Protein AF-A0A4W5K3Q2-F1 (afdb_monomer_lite)

Radius of gyration: 17.83 Å; chains: 1; bounding box: 45×40×53 Å

Structure (mmCIF, N/CA/C/O backbone):
data_AF-A0A4W5K3Q2-F1
#
_entry.id   AF-A0A4W5K3Q2-F1
#
loop_
_atom_site.group_PDB
_atom_site.id
_atom_site.type_symbol
_atom_site.label_atom_id
_atom_site.label_alt_id
_atom_site.label_comp_id
_atom_site.label_asym_id
_atom_site.label_entity_id
_atom_site.label_seq_id
_atom_site.pdbx_PDB_ins_code
_atom_site.Cartn_x
_atom_site.Cartn_y
_atom_site.Cartn_z
_atom_site.occupancy
_atom_site.B_iso_or_equiv
_atom_site.auth_seq_id
_atom_site.auth_comp_id
_atom_site.auth_asym_id
_atom_site.auth_atom_id
_atom_site.pdbx_PDB_model_num
ATOM 1 N N . MET A 1 1 ? 10.669 29.167 19.922 1.00 30.47 1 MET A N 1
ATOM 2 C CA . MET A 1 1 ? 9.324 28.553 19.992 1.00 30.47 1 MET A CA 1
ATOM 3 C C . MET A 1 1 ? 9.151 27.653 18.780 1.00 30.47 1 MET A C 1
ATOM 5 O O . MET A 1 1 ? 9.110 28.160 17.669 1.00 30.47 1 MET A O 1
ATOM 9 N N . HIS A 1 2 ? 9.156 26.332 18.963 1.00 27.59 2 HIS A N 1
ATOM 10 C CA . HIS A 1 2 ? 8.986 25.389 17.857 1.00 27.59 2 HIS A CA 1
ATOM 11 C C . HIS A 1 2 ? 7.485 25.142 17.668 1.00 27.59 2 HIS A C 1
ATOM 13 O O . HIS A 1 2 ? 6.856 24.486 18.496 1.00 27.59 2 HIS A O 1
ATOM 19 N N . VAL A 1 3 ? 6.895 25.698 16.609 1.00 23.31 3 VAL A N 1
ATOM 20 C CA . VAL A 1 3 ? 5.521 25.360 16.215 1.00 23.31 3 VAL A CA 1
ATOM 21 C C . VAL A 1 3 ? 5.565 23.944 15.641 1.00 23.31 3 VAL A C 1
ATOM 23 O O . VAL A 1 3 ? 6.121 23.716 14.569 1.00 23.31 3 VAL A O 1
ATOM 26 N N . SER A 1 4 ? 5.062 22.968 16.397 1.00 25.69 4 SER A N 1
ATOM 27 C CA . SER A 1 4 ? 4.937 21.581 15.942 1.00 25.69 4 SER A CA 1
ATOM 28 C C . SER A 1 4 ? 3.614 21.434 15.195 1.00 25.69 4 SER A C 1
ATOM 30 O O . SER A 1 4 ? 2.558 21.273 15.805 1.00 25.69 4 SER A O 1
ATOM 32 N N . VAL A 1 5 ? 3.659 21.556 13.868 1.00 31.77 5 VAL A N 1
ATOM 33 C CA . VAL A 1 5 ? 2.511 21.276 12.996 1.00 31.77 5 VAL A CA 1
ATOM 34 C C . VAL A 1 5 ? 2.403 19.762 12.853 1.00 31.77 5 VAL A C 1
ATOM 36 O O . VAL A 1 5 ? 3.220 19.154 12.178 1.00 31.77 5 VAL A O 1
ATOM 39 N N . ARG A 1 6 ? 1.441 19.133 13.527 1.00 37.03 6 ARG A N 1
ATOM 40 C CA . ARG A 1 6 ? 1.281 17.672 13.548 1.00 37.03 6 ARG A CA 1
ATOM 41 C C . ARG A 1 6 ? 0.603 17.175 12.263 1.00 37.03 6 ARG A C 1
ATOM 43 O O . ARG A 1 6 ? -0.353 17.788 11.793 1.00 37.03 6 ARG A O 1
ATOM 50 N N . VAL A 1 7 ? 1.066 16.056 11.705 1.00 45.28 7 VAL A N 1
ATOM 51 C CA . VAL A 1 7 ? 0.415 15.416 10.550 1.00 45.28 7 VAL A CA 1
ATOM 52 C C . VAL A 1 7 ? -0.694 14.538 11.102 1.00 45.28 7 VAL A C 1
ATOM 54 O O . VAL A 1 7 ? -0.440 13.574 11.815 1.00 45.28 7 VAL A O 1
ATOM 57 N N . HIS A 1 8 ? -1.936 14.926 10.850 1.00 51.25 8 HIS A N 1
ATOM 58 C CA . HIS A 1 8 ? -3.100 14.232 11.379 1.00 51.25 8 HIS A CA 1
ATOM 59 C C . HIS A 1 8 ? -3.756 13.435 10.266 1.00 51.25 8 HIS A C 1
ATOM 61 O O . HIS A 1 8 ? -4.180 14.011 9.264 1.00 51.25 8 HIS A O 1
ATOM 67 N N . VAL A 1 9 ? -3.895 12.122 10.463 1.00 50.06 9 VAL A N 1
ATOM 68 C CA . VAL A 1 9 ? -5.002 11.426 9.813 1.00 50.06 9 VAL A CA 1
ATOM 69 C C . VAL A 1 9 ? -6.252 11.921 10.535 1.00 50.06 9 VAL A C 1
ATOM 71 O O . VAL A 1 9 ? -6.456 11.606 11.706 1.00 50.06 9 VAL A O 1
ATOM 74 N N . ARG A 1 10 ? -7.061 12.746 9.869 1.00 48.06 10 ARG A N 1
ATOM 75 C CA . ARG A 1 10 ? -8.452 12.942 10.277 1.00 48.06 10 ARG A CA 1
ATOM 76 C C . ARG A 1 10 ? -9.254 11.858 9.582 1.00 48.06 10 ARG A C 1
ATOM 78 O O . ARG A 1 10 ? -9.577 11.994 8.406 1.00 48.06 10 ARG A O 1
ATOM 85 N N . VAL A 1 11 ? -9.506 10.761 10.288 1.00 49.75 11 VAL A N 1
ATOM 86 C CA . VAL A 1 11 ? -10.539 9.816 9.862 1.00 49.75 11 VAL A CA 1
ATOM 87 C C . VAL A 1 11 ? -11.850 10.375 10.405 1.00 49.75 11 VAL A C 1
ATOM 89 O O . VAL A 1 11 ? -12.168 10.212 11.579 1.00 49.75 11 VAL A O 1
ATOM 92 N N . CYS A 1 12 ? -12.557 11.116 9.559 1.00 48.09 12 CYS A N 1
ATOM 93 C CA . CYS A 1 12 ? -13.980 11.403 9.716 1.00 48.09 12 CYS A CA 1
ATOM 94 C C . CYS A 1 12 ? -14.661 10.567 8.616 1.00 48.09 12 CYS A C 1
ATOM 96 O O . CYS A 1 12 ? -14.127 10.475 7.514 1.00 48.09 12 CYS A O 1
ATOM 98 N N . VAL A 1 13 ? -15.805 9.925 8.811 1.00 52.16 13 VAL A N 1
ATOM 99 C CA . VAL A 1 13 ? -16.973 10.503 9.460 1.00 52.16 13 VAL A CA 1
ATOM 100 C C . VAL A 1 13 ? -17.961 9.386 9.832 1.00 52.16 13 VAL A C 1
ATOM 102 O O . VAL A 1 13 ? -18.168 8.459 9.046 1.00 52.16 13 VAL A O 1
ATOM 105 N N . SER A 1 14 ? -18.619 9.500 10.983 1.00 59.16 14 SER A N 1
ATOM 106 C CA . SER A 1 14 ? -19.908 8.846 11.219 1.00 59.16 14 SER A CA 1
ATOM 107 C C . SER A 1 14 ? -21.032 9.722 10.671 1.00 59.16 14 SER A C 1
ATOM 109 O O . SER A 1 14 ? -20.947 10.948 10.702 1.00 59.16 14 SER A O 1
ATOM 111 N N . LEU A 1 15 ? -22.095 9.107 10.161 1.00 63.56 15 LEU A N 1
ATOM 112 C CA . LEU A 1 15 ? -23.324 9.849 9.902 1.00 63.56 15 LEU A CA 1
ATOM 113 C C . LEU A 1 15 ? -24.021 10.079 11.243 1.00 63.56 15 LEU A C 1
ATOM 115 O O . LEU A 1 15 ? -24.174 9.141 12.029 1.00 63.56 15 LEU A O 1
ATOM 119 N N . SER A 1 16 ? -24.422 11.314 11.512 1.00 70.94 16 SER A N 1
ATOM 120 C CA . SER A 1 16 ? -25.339 11.602 12.604 1.00 70.94 16 SER A CA 1
ATOM 121 C C . SER A 1 16 ? -26.712 10.972 12.309 1.00 70.94 16 SER A C 1
ATOM 123 O O . SER A 1 16 ? -27.002 10.607 11.165 1.00 70.94 16 SER A O 1
ATOM 125 N N . PRO A 1 17 ? -27.579 10.794 13.323 1.00 77.06 17 PRO A N 1
ATOM 126 C CA . PRO A 1 17 ? -28.887 10.152 13.141 1.00 77.06 17 PRO A CA 1
ATOM 127 C C . PRO A 1 17 ? -29.806 10.843 12.118 1.00 77.06 17 PRO A C 1
ATOM 129 O O . PRO A 1 17 ? -30.734 10.224 11.611 1.00 77.06 17 PRO A O 1
ATOM 132 N N . ASP A 1 18 ? -29.546 12.112 11.807 1.00 84.06 18 ASP A N 1
ATOM 133 C CA . ASP A 1 18 ? -30.212 12.915 10.775 1.00 84.06 18 ASP A CA 1
ATOM 134 C C . ASP A 1 18 ? -29.576 12.765 9.375 1.00 84.06 18 ASP A C 1
ATOM 136 O O . ASP A 1 18 ? -29.968 13.455 8.436 1.00 84.06 18 ASP A O 1
ATOM 140 N N . GLY A 1 19 ? -28.603 11.862 9.214 1.00 76.06 19 GLY A N 1
ATOM 141 C CA . GLY A 1 19 ? -27.932 11.582 7.945 1.00 76.06 19 GLY A CA 1
ATOM 142 C C . GLY A 1 19 ? -26.894 12.628 7.537 1.00 76.06 19 GLY A C 1
ATOM 143 O O . GLY A 1 19 ? -26.393 12.574 6.413 1.00 76.06 19 GLY A O 1
ATOM 144 N N . GLN A 1 20 ? -26.560 13.574 8.418 1.00 79.06 20 GLN A N 1
ATOM 145 C CA . GLN A 1 20 ? -25.489 14.532 8.172 1.00 79.06 20 GLN A CA 1
ATOM 146 C C . GLN A 1 20 ? -24.125 13.962 8.556 1.00 79.06 20 GLN A C 1
ATOM 148 O O . GLN A 1 20 ? -23.995 12.972 9.270 1.00 79.06 20 GLN A O 1
ATOM 153 N N . TRP A 1 21 ? -23.075 14.591 8.045 1.00 73.50 21 TRP A N 1
ATOM 154 C CA . TRP A 1 21 ? -21.715 14.282 8.452 1.00 73.50 21 TRP A CA 1
ATOM 155 C C . TRP A 1 21 ? -21.471 14.796 9.875 1.00 73.50 21 TRP A C 1
ATOM 157 O O . TRP A 1 21 ? -21.496 16.004 10.108 1.00 73.50 21 TRP A O 1
ATOM 167 N N . ASP A 1 22 ? -21.199 13.895 10.820 1.00 70.50 22 ASP A N 1
ATOM 168 C CA . ASP A 1 22 ? -20.831 14.264 12.185 1.00 70.50 22 ASP A CA 1
ATOM 169 C C . ASP A 1 22 ? -19.379 14.766 12.218 1.00 70.50 22 ASP A C 1
ATOM 171 O O . ASP A 1 22 ? -18.414 13.999 12.207 1.00 70.50 22 ASP A O 1
ATOM 175 N N . LEU A 1 23 ? -19.224 16.090 12.226 1.00 69.69 23 LEU A N 1
ATOM 176 C CA . LEU A 1 23 ? -17.923 16.759 12.296 1.00 69.69 23 LEU A CA 1
ATOM 177 C C . LEU A 1 23 ? -17.378 16.867 13.731 1.00 69.69 23 LEU A C 1
ATOM 179 O O . LEU A 1 23 ? -16.221 17.252 13.914 1.00 69.69 23 LEU A O 1
ATOM 183 N N . SER A 1 24 ? -18.192 16.549 14.740 1.00 68.50 24 SER A N 1
ATOM 184 C CA . SER A 1 24 ? -17.827 16.580 16.162 1.00 68.50 24 SER A CA 1
ATOM 185 C C . SER A 1 24 ? -17.120 15.303 16.612 1.00 68.50 24 SER A C 1
ATOM 187 O O . SER A 1 24 ? -16.211 15.372 17.438 1.00 68.50 24 SER A O 1
ATOM 189 N N . ASN A 1 25 ? -17.485 14.155 16.040 1.00 63.94 25 ASN A N 1
ATOM 190 C CA . ASN A 1 25 ? -16.894 12.859 16.360 1.00 63.94 25 ASN A CA 1
ATOM 191 C C . ASN A 1 25 ? -15.843 12.456 15.320 1.00 63.94 25 ASN A C 1
ATOM 193 O O . ASN A 1 25 ? -16.112 11.718 14.373 1.00 63.94 25 ASN A O 1
ATOM 197 N N . TYR A 1 26 ? -14.616 12.944 15.510 1.00 62.84 26 TYR A N 1
ATOM 198 C CA . TYR A 1 26 ? -13.468 12.545 14.700 1.00 62.84 26 TYR A CA 1
ATOM 199 C C . TYR A 1 26 ? -12.328 12.000 15.547 1.00 62.84 26 TYR A C 1
ATOM 201 O O . TYR A 1 26 ? -12.072 12.456 16.662 1.00 62.84 26 TYR A O 1
ATOM 209 N N . HIS A 1 27 ? -11.589 11.050 14.978 1.00 65.25 27 HIS A N 1
ATOM 210 C CA . HIS A 1 27 ? -10.394 10.510 15.607 1.00 65.25 27 HIS A CA 1
ATOM 211 C C . HIS A 1 27 ? -9.138 11.114 14.984 1.00 65.25 27 HIS A C 1
ATOM 213 O O . HIS A 1 27 ? -8.998 11.200 13.760 1.00 65.25 27 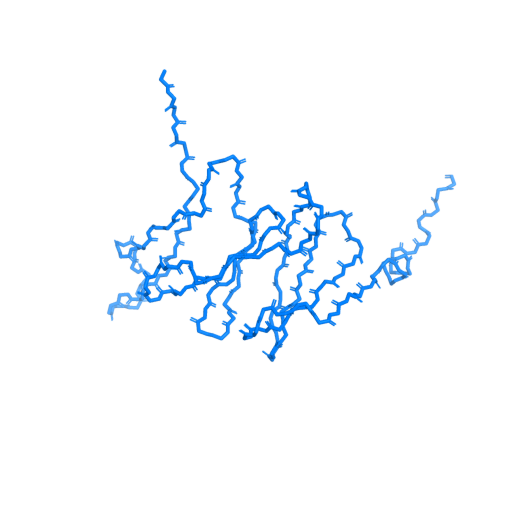HIS A O 1
ATOM 219 N N . LEU A 1 28 ? -8.213 11.529 15.851 1.00 69.38 28 LEU A N 1
ATOM 220 C CA . LEU A 1 28 ? -6.886 11.989 15.466 1.00 69.38 28 LEU A CA 1
ATOM 221 C C . LEU A 1 28 ? -5.872 10.879 15.695 1.00 69.38 28 LEU A C 1
ATOM 223 O O . LEU A 1 28 ? -5.742 10.371 16.806 1.00 69.38 28 LEU A O 1
ATOM 227 N N . MET A 1 29 ? -5.123 10.559 14.646 1.00 73.06 29 MET A N 1
ATOM 228 C CA . MET A 1 29 ? -4.038 9.590 14.706 1.00 73.06 29 MET A CA 1
ATOM 229 C C . MET A 1 29 ? -2.762 10.177 14.109 1.00 73.06 29 MET A C 1
ATOM 231 O O . MET A 1 29 ? -2.789 10.804 13.044 1.00 73.06 29 MET A O 1
ATOM 235 N N . ASP A 1 30 ? -1.653 9.968 14.816 1.00 74.06 30 ASP A N 1
ATOM 236 C CA . ASP A 1 30 ? -0.320 10.408 14.415 1.00 74.06 30 ASP A CA 1
ATOM 237 C C . ASP A 1 30 ? 0.456 9.232 13.802 1.00 74.06 30 ASP A C 1
ATOM 239 O O . ASP A 1 30 ? 0.546 8.156 14.395 1.00 74.06 30 ASP A O 1
ATOM 243 N N . LEU A 1 31 ? 1.000 9.433 12.599 1.00 71.88 31 LEU A N 1
ATOM 244 C CA . LEU A 1 31 ? 1.803 8.437 11.878 1.00 71.88 31 LEU A CA 1
ATOM 245 C C . LEU A 1 31 ? 3.314 8.717 11.956 1.00 71.88 31 LEU A C 1
ATOM 247 O O . LEU A 1 31 ? 4.108 7.947 11.414 1.00 71.88 31 LEU A O 1
ATOM 251 N N . GLY A 1 32 ? 3.744 9.791 12.630 1.00 67.31 32 GLY A N 1
ATOM 252 C CA . GLY A 1 32 ? 5.152 10.078 12.885 1.00 67.31 32 GLY A CA 1
ATOM 253 C C . GLY A 1 32 ? 5.534 11.555 12.791 1.00 67.31 32 GLY A C 1
ATOM 254 O O . GLY A 1 32 ? 4.715 12.466 12.812 1.00 67.31 32 GLY A O 1
ATOM 255 N N . ARG A 1 33 ? 6.847 11.811 12.691 1.00 60.09 33 ARG A N 1
ATOM 256 C CA . ARG A 1 33 ? 7.395 13.176 12.743 1.00 60.09 33 ARG A CA 1
ATOM 257 C C . ARG A 1 33 ? 6.829 14.070 11.619 1.00 60.09 33 ARG A C 1
ATOM 259 O O . ARG A 1 33 ? 6.675 13.614 10.485 1.00 60.09 33 ARG A O 1
ATOM 266 N N . PRO A 1 34 ? 6.618 15.368 11.888 1.00 56.66 34 PRO A N 1
ATOM 267 C CA . PRO A 1 34 ? 5.762 16.256 11.093 1.00 56.66 34 PRO A CA 1
ATOM 268 C C . PRO A 1 34 ? 6.288 16.664 9.709 1.00 56.66 34 PRO A C 1
ATOM 270 O O . PRO A 1 34 ? 5.664 17.455 9.011 1.00 56.66 34 PRO A O 1
ATOM 273 N N . HIS A 1 35 ? 7.442 16.159 9.282 1.00 62.94 35 HIS A N 1
ATOM 274 C CA . HIS A 1 35 ? 8.121 16.680 8.095 1.00 62.94 35 HIS A CA 1
ATOM 275 C C . HIS A 1 35 ? 7.491 16.248 6.760 1.00 62.94 35 HIS A C 1
ATOM 277 O O . HIS A 1 35 ? 7.935 16.714 5.713 1.00 62.94 35 HIS A O 1
ATOM 283 N N . HIS A 1 36 ? 6.497 15.349 6.757 1.00 70.19 36 HIS A N 1
ATOM 284 C CA . HIS A 1 36 ? 5.919 14.806 5.523 1.00 70.19 36 HIS A CA 1
ATOM 285 C C . HIS A 1 36 ? 4.415 14.576 5.660 1.00 70.19 36 HIS A C 1
ATOM 287 O O . HIS A 1 36 ? 3.960 14.087 6.684 1.00 70.19 36 HIS A O 1
ATOM 293 N N . SER A 1 37 ? 3.638 14.909 4.632 1.00 73.94 37 SER A N 1
ATOM 294 C CA . SER A 1 37 ? 2.198 14.651 4.605 1.00 73.94 37 SER A CA 1
ATOM 295 C C . SER A 1 37 ? 1.881 13.206 4.216 1.00 73.94 37 SER A C 1
ATOM 297 O O . SER A 1 37 ? 2.666 12.531 3.542 1.00 73.94 37 SER A O 1
ATOM 299 N N . ILE A 1 38 ? 0.697 12.740 4.613 1.00 84.00 38 ILE A N 1
ATOM 300 C CA . ILE A 1 38 ? 0.105 11.517 4.066 1.00 84.00 38 ILE A CA 1
ATOM 301 C C . ILE A 1 38 ? -0.248 11.797 2.614 1.00 84.00 38 ILE A C 1
ATOM 303 O O . ILE A 1 38 ? -0.922 12.783 2.311 1.00 84.00 38 ILE A O 1
ATOM 307 N N . ARG A 1 39 ? 0.233 10.948 1.706 1.00 88.44 39 ARG A N 1
ATOM 308 C CA . ARG A 1 39 ? 0.070 11.193 0.273 1.00 88.44 39 ARG A CA 1
ATOM 309 C C . ARG A 1 39 ? -1.203 10.577 -0.291 1.00 88.44 39 ARG A C 1
ATOM 311 O O . ARG A 1 39 ? -1.794 11.148 -1.203 1.00 88.44 39 ARG A O 1
ATOM 318 N N . CYS A 1 40 ? -1.580 9.408 0.208 1.00 90.31 40 CYS A N 1
ATOM 319 C CA . CYS A 1 40 ? -2.730 8.649 -0.262 1.00 90.31 40 CYS A CA 1
ATOM 320 C C . CYS A 1 40 ? -3.229 7.707 0.834 1.00 90.31 40 CYS A C 1
ATOM 322 O O . CYS A 1 40 ? -2.469 7.333 1.731 1.00 90.31 40 CYS A O 1
ATOM 324 N N . MET A 1 41 ? -4.504 7.339 0.744 1.00 93.56 41 MET A N 1
ATOM 325 C CA . MET A 1 41 ? -5.148 6.370 1.622 1.00 93.56 41 MET A CA 1
ATOM 326 C C . MET A 1 41 ? -6.156 5.548 0.820 1.00 93.56 41 MET A C 1
ATOM 328 O O . MET A 1 41 ? -6.751 6.072 -0.122 1.00 93.56 41 MET A O 1
ATOM 332 N N . ALA A 1 42 ? -6.357 4.290 1.197 1.00 92.50 42 ALA A N 1
ATOM 333 C CA . ALA A 1 42 ? -7.398 3.432 0.643 1.00 92.50 42 ALA A CA 1
ATOM 334 C C . ALA A 1 42 ? -7.967 2.516 1.732 1.00 92.50 42 ALA A C 1
ATOM 336 O O . ALA A 1 42 ? -7.225 2.028 2.586 1.00 92.50 42 ALA A O 1
ATOM 337 N N . MET A 1 43 ? -9.277 2.273 1.685 1.00 92.31 43 MET A N 1
ATOM 338 C CA . MET A 1 43 ? -9.890 1.170 2.425 1.00 92.31 43 MET A CA 1
ATOM 339 C C . MET A 1 43 ? -9.533 -0.142 1.729 1.00 92.31 43 MET A C 1
ATOM 341 O O . MET A 1 43 ? -9.726 -0.260 0.522 1.00 92.31 43 MET A O 1
ATOM 345 N N . VAL A 1 44 ? -8.999 -1.093 2.488 1.00 95.25 44 VAL A N 1
ATOM 346 C CA . VAL A 1 44 ? -8.568 -2.420 2.042 1.00 95.25 44 VAL A CA 1
ATOM 347 C C . VAL A 1 44 ? -9.165 -3.431 3.015 1.00 95.25 44 VAL A C 1
ATOM 349 O O . VAL A 1 44 ? -8.739 -3.512 4.167 1.00 95.25 44 VAL A O 1
ATOM 352 N N . HIS A 1 45 ? -10.178 -4.172 2.569 1.00 94.38 45 HIS A N 1
ATOM 353 C CA . HIS A 1 45 ? -11.043 -4.982 3.437 1.00 94.38 45 HIS A CA 1
ATOM 354 C C . HIS A 1 45 ? -11.618 -4.177 4.613 1.00 94.38 45 HIS A C 1
ATOM 356 O O . HIS A 1 45 ? -12.455 -3.309 4.392 1.00 94.38 45 HIS A O 1
ATOM 362 N N . ASP A 1 46 ? -11.202 -4.464 5.848 1.00 92.25 46 ASP A N 1
ATOM 363 C CA . ASP A 1 46 ? -11.637 -3.803 7.080 1.00 92.25 46 ASP A CA 1
ATOM 364 C C . ASP A 1 46 ? -10.590 -2.827 7.649 1.00 92.25 46 ASP A C 1
ATOM 366 O O . ASP A 1 46 ? -10.774 -2.290 8.744 1.00 92.25 46 ASP A O 1
ATOM 370 N N . LYS A 1 47 ? -9.511 -2.568 6.899 1.00 93.50 47 LYS A N 1
ATOM 371 C CA . LYS A 1 47 ? -8.362 -1.754 7.317 1.00 93.50 47 LYS A CA 1
ATOM 372 C C . LYS A 1 47 ? -8.142 -0.578 6.383 1.00 93.50 47 LYS A C 1
ATOM 374 O O . LYS A 1 47 ? -8.480 -0.615 5.204 1.00 93.50 47 LYS A O 1
ATOM 379 N N . VAL A 1 48 ? -7.492 0.459 6.895 1.00 93.75 48 VAL A N 1
ATOM 380 C CA . VAL A 1 48 ? -7.078 1.612 6.094 1.00 93.75 48 VAL A CA 1
ATOM 381 C C . VAL A 1 48 ? -5.584 1.516 5.818 1.00 93.75 48 VAL A C 1
ATOM 383 O O . VAL A 1 48 ? -4.778 1.475 6.744 1.00 93.75 48 VAL A O 1
ATOM 386 N N . TRP A 1 49 ? -5.203 1.486 4.545 1.00 95.75 49 TRP A N 1
ATOM 387 C CA . TRP A 1 49 ? -3.806 1.573 4.125 1.00 95.75 49 TRP A CA 1
ATOM 388 C C . TRP A 1 49 ? -3.461 3.021 3.789 1.00 95.75 49 TRP A C 1
ATOM 390 O O . TRP A 1 49 ? -4.176 3.666 3.026 1.00 95.75 49 TRP A O 1
ATOM 400 N N . CYS A 1 50 ? -2.347 3.520 4.322 1.00 93.75 50 CYS A N 1
ATOM 401 C CA . CYS A 1 50 ? -1.885 4.897 4.156 1.00 93.75 50 CYS A CA 1
ATOM 402 C C . CYS A 1 50 ? -0.459 4.936 3.605 1.00 93.75 50 CYS A C 1
ATOM 404 O O . CYS A 1 50 ? 0.443 4.322 4.175 1.00 93.75 50 CYS A O 1
ATOM 406 N N . GLY A 1 51 ? -0.234 5.719 2.550 1.00 93.62 51 GLY A N 1
ATOM 407 C CA . GLY A 1 51 ? 1.100 6.009 2.027 1.00 93.62 51 GLY A CA 1
ATOM 408 C C . GLY A 1 51 ? 1.750 7.200 2.737 1.00 93.62 51 GLY A C 1
ATOM 409 O O . GLY A 1 51 ? 1.234 8.322 2.674 1.00 93.62 51 GLY A O 1
ATOM 410 N N . TYR A 1 52 ? 2.905 6.973 3.365 1.00 90.44 52 TYR A N 1
ATOM 411 C CA . TYR A 1 52 ? 3.706 7.986 4.059 1.00 90.44 52 TYR A CA 1
ATOM 412 C C . TYR A 1 52 ? 5.197 7.751 3.776 1.00 90.44 52 TYR A C 1
ATOM 414 O O . TYR A 1 52 ? 5.754 6.718 4.142 1.00 90.44 52 TYR A O 1
ATOM 422 N N . LYS A 1 53 ? 5.870 8.706 3.116 1.00 90.44 53 LYS A N 1
ATOM 423 C CA . LYS A 1 53 ? 7.229 8.510 2.561 1.00 90.44 53 LYS A CA 1
ATOM 424 C C . LYS A 1 53 ? 7.299 7.254 1.680 1.00 90.44 53 LYS A C 1
ATOM 426 O O . LYS A 1 53 ? 6.411 7.037 0.863 1.00 90.44 53 LYS A O 1
ATOM 431 N N . ASN A 1 54 ? 8.331 6.436 1.850 1.00 94.00 54 ASN A N 1
ATOM 432 C CA . ASN A 1 54 ? 8.519 5.148 1.205 1.00 94.00 54 ASN A CA 1
ATOM 433 C C . ASN A 1 54 ? 7.763 4.013 1.925 1.00 94.00 54 ASN A C 1
ATOM 435 O O . ASN A 1 54 ? 8.028 2.854 1.625 1.00 94.00 54 ASN A O 1
ATOM 439 N N . LYS A 1 55 ? 6.870 4.310 2.882 1.00 94.56 55 LYS A N 1
ATOM 440 C CA . LYS A 1 55 ? 6.184 3.316 3.718 1.00 94.56 55 LYS A CA 1
ATOM 441 C C . LYS A 1 55 ? 4.682 3.260 3.483 1.00 94.56 55 LYS A C 1
ATOM 443 O O . LYS A 1 55 ? 4.046 4.258 3.136 1.00 94.56 55 LYS A O 1
ATOM 448 N N . ILE A 1 56 ? 4.134 2.082 3.761 1.00 96.44 56 ILE A N 1
ATOM 449 C CA . ILE A 1 56 ? 2.707 1.845 3.958 1.00 96.44 56 ILE A CA 1
ATOM 450 C C . ILE A 1 56 ? 2.457 1.611 5.442 1.00 96.44 56 ILE A C 1
ATOM 452 O O . ILE A 1 56 ? 3.143 0.801 6.070 1.00 96.44 56 ILE A O 1
ATOM 456 N N . HIS A 1 57 ? 1.458 2.302 5.982 1.00 94.69 57 HIS A N 1
ATOM 457 C CA . HIS A 1 5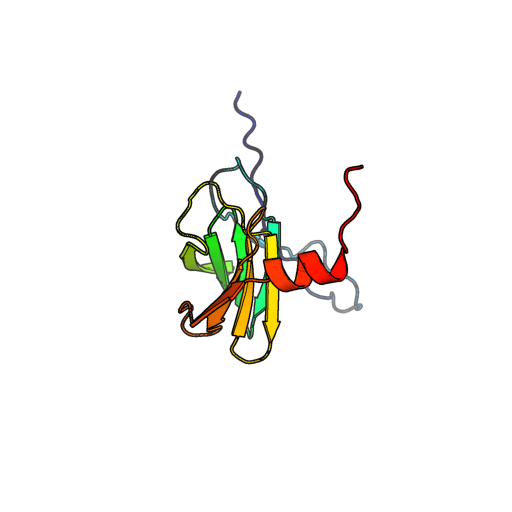7 ? 0.894 2.036 7.300 1.00 94.69 57 HIS A CA 1
ATOM 458 C C . HIS A 1 57 ? -0.482 1.400 7.139 1.00 94.69 57 HIS A C 1
ATOM 460 O O . HIS A 1 57 ? -1.317 1.925 6.408 1.00 94.69 57 HIS A O 1
ATOM 466 N N . VAL A 1 58 ? -0.711 0.289 7.831 1.00 95.75 58 VAL A N 1
ATOM 467 C CA . VAL A 1 58 ? -2.002 -0.396 7.891 1.00 95.75 58 VAL A CA 1
ATOM 468 C C . VAL A 1 58 ? -2.628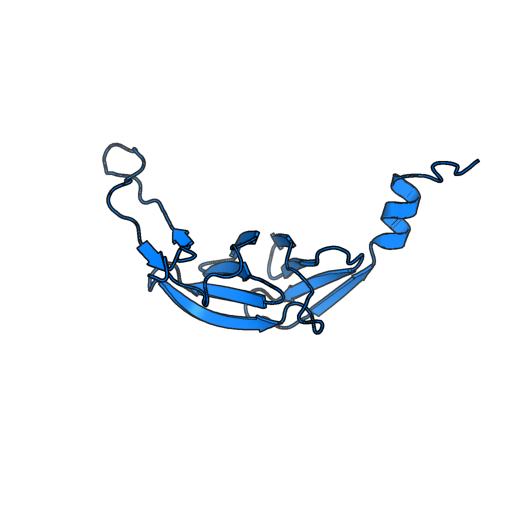 -0.085 9.235 1.00 95.75 58 VAL A C 1
ATOM 470 O O . VAL A 1 58 ? -2.034 -0.363 10.278 1.00 95.75 58 VAL A O 1
ATOM 473 N N . ILE A 1 59 ? -3.799 0.534 9.197 1.00 91.81 59 ILE A N 1
ATOM 474 C CA . ILE A 1 59 ? -4.478 1.104 10.353 1.00 91.81 59 ILE A CA 1
ATOM 475 C C . ILE A 1 59 ? -5.795 0.372 10.561 1.00 91.81 59 ILE A C 1
ATOM 477 O O . ILE A 1 59 ? -6.587 0.242 9.626 1.00 91.81 59 ILE A O 1
ATOM 481 N N . GLN A 1 60 ? -6.048 -0.039 11.801 1.00 90.75 60 GLN A N 1
ATOM 482 C CA . GLN A 1 60 ? -7.349 -0.551 12.206 1.00 90.75 60 GLN A CA 1
ATOM 483 C C . GLN A 1 60 ? -8.276 0.627 12.538 1.00 90.75 60 GLN A C 1
ATOM 485 O O . GLN A 1 60 ? -8.056 1.297 13.550 1.00 90.75 60 GLN A O 1
ATOM 490 N N . PRO A 1 61 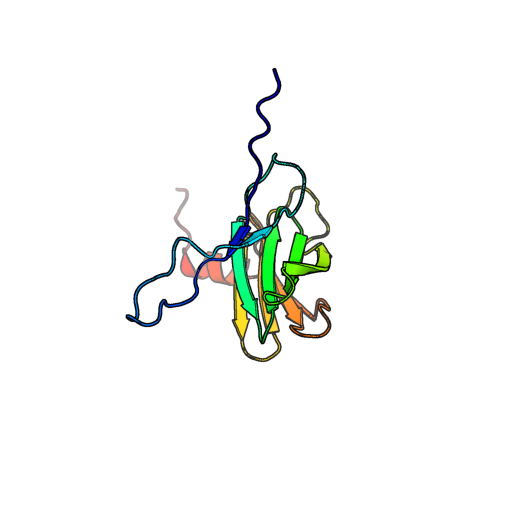? -9.328 0.898 11.744 1.00 81.31 61 PRO A N 1
ATOM 491 C CA . PRO A 1 61 ? -10.146 2.102 11.909 1.00 81.31 61 PRO A CA 1
ATOM 492 C C . PRO A 1 61 ? -10.968 2.103 13.204 1.00 81.31 61 PRO A C 1
ATOM 494 O O . PRO A 1 61 ? -11.307 3.164 13.710 1.00 81.31 61 PRO A O 1
ATOM 497 N N . LYS A 1 62 ? -11.273 0.927 13.774 1.00 81.69 62 LYS A N 1
ATOM 498 C CA . LYS A 1 62 ? -12.034 0.820 15.033 1.00 81.69 62 LYS A CA 1
ATOM 499 C C . LYS A 1 62 ? -11.201 1.153 16.271 1.00 81.69 62 LYS A C 1
ATOM 501 O O . LYS A 1 62 ? -11.714 1.755 17.205 1.00 81.69 62 LYS A O 1
ATOM 506 N N . SER A 1 63 ? -9.939 0.727 16.303 1.00 83.12 63 SER A N 1
ATOM 507 C CA . SER A 1 63 ? -9.034 0.964 17.437 1.00 83.12 63 SER A CA 1
ATOM 508 C C . SER A 1 63 ? -8.116 2.165 17.222 1.00 83.12 63 SER A C 1
ATOM 510 O O . SER A 1 63 ? -7.466 2.604 18.167 1.00 83.12 63 SER A O 1
ATOM 512 N N . MET A 1 64 ? -8.059 2.693 15.994 1.00 79.88 64 MET A N 1
ATOM 513 C CA . MET A 1 64 ? -7.167 3.774 15.574 1.00 79.88 64 MET A CA 1
ATOM 514 C C . MET A 1 64 ? -5.692 3.463 15.866 1.00 79.88 64 MET A C 1
ATOM 516 O O . MET A 1 64 ? -4.929 4.330 16.289 1.00 79.88 64 MET A O 1
ATOM 520 N N . GLN A 1 65 ? -5.290 2.207 15.644 1.00 84.56 65 GLN A N 1
ATOM 521 C CA . GLN A 1 65 ? -3.924 1.726 15.861 1.00 84.56 65 GLN A CA 1
ATOM 522 C C . GLN A 1 65 ? -3.256 1.304 14.5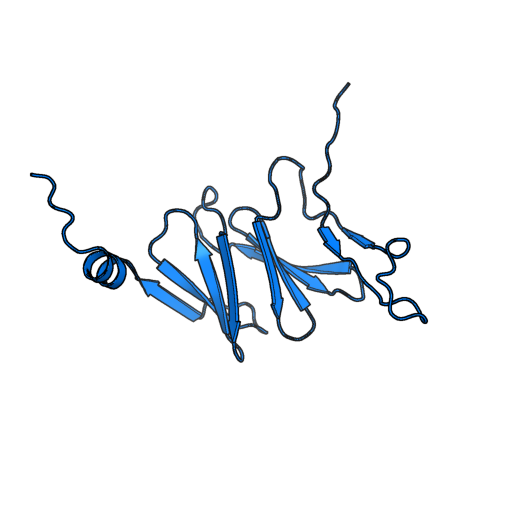57 1.00 84.56 65 GLN A C 1
ATOM 524 O O . GLN A 1 65 ? -3.907 0.788 13.647 1.00 84.56 65 GLN A O 1
ATOM 529 N N . ILE A 1 66 ? -1.936 1.500 14.484 1.00 89.56 66 ILE A N 1
ATOM 530 C CA . ILE A 1 66 ? -1.122 0.971 13.388 1.00 89.56 66 ILE A CA 1
ATOM 531 C C . ILE A 1 66 ? -0.891 -0.514 13.660 1.00 89.56 66 ILE A C 1
ATOM 533 O O . ILE A 1 66 ? -0.145 -0.867 14.569 1.00 89.56 66 ILE A O 1
ATOM 537 N N . GLU A 1 67 ? -1.485 -1.386 12.855 1.00 94.06 67 GLU A N 1
ATOM 538 C CA . GLU A 1 67 ? -1.256 -2.831 12.956 1.00 94.06 67 GLU A CA 1
ATOM 539 C C . GLU A 1 67 ? 0.037 -3.255 12.264 1.00 94.06 67 GLU A C 1
ATOM 541 O O . GLU A 1 67 ? 0.742 -4.161 12.712 1.00 94.06 67 GLU A O 1
ATOM 546 N N . LYS A 1 68 ? 0.360 -2.600 11.145 1.00 95.56 68 LYS A N 1
ATOM 547 C CA . LYS A 1 68 ? 1.551 -2.916 10.361 1.00 95.56 68 LYS A CA 1
ATOM 548 C C . LYS A 1 68 ? 2.148 -1.665 9.748 1.00 95.56 68 LYS A C 1
ATOM 550 O O . LYS A 1 68 ? 1.454 -0.728 9.368 1.00 95.56 68 LYS A O 1
ATOM 555 N N . SER A 1 69 ? 3.469 -1.661 9.637 1.00 95.31 69 SER A N 1
ATOM 556 C CA . SER A 1 69 ? 4.214 -0.700 8.832 1.00 95.31 69 SER A CA 1
ATOM 557 C C . SER A 1 69 ? 5.289 -1.436 8.055 1.00 95.31 69 SER A C 1
ATOM 559 O O . SER A 1 69 ? 5.996 -2.265 8.629 1.00 95.31 69 SER A O 1
ATOM 561 N N . PHE A 1 70 ? 5.415 -1.143 6.768 1.00 96.75 70 PHE A N 1
ATOM 562 C CA . PHE A 1 70 ? 6.435 -1.747 5.917 1.00 96.75 70 PHE A CA 1
ATOM 563 C C . PHE A 1 70 ? 6.906 -0.766 4.847 1.00 96.75 70 PHE A C 1
ATOM 565 O O . PHE A 1 70 ? 6.179 0.152 4.465 1.00 96.75 70 PHE A O 1
ATOM 572 N N . ASP A 1 71 ? 8.143 -0.946 4.390 1.00 95.88 71 ASP A N 1
ATOM 573 C CA . ASP A 1 71 ? 8.688 -0.177 3.278 1.00 95.88 71 ASP A CA 1
ATOM 574 C C . ASP A 1 71 ? 8.050 -0.671 1.968 1.00 95.88 71 ASP A C 1
ATOM 576 O O . ASP A 1 71 ? 8.192 -1.831 1.585 1.00 95.88 71 ASP A O 1
ATOM 580 N N . ALA A 1 72 ? 7.337 0.218 1.277 1.00 95.75 72 ALA A N 1
ATOM 581 C CA . ALA A 1 72 ? 6.828 -0.019 -0.072 1.00 95.75 72 ALA A CA 1
ATOM 582 C C . ALA A 1 72 ? 7.932 0.065 -1.129 1.00 95.75 72 ALA A C 1
ATOM 584 O O . ALA A 1 72 ? 7.747 -0.393 -2.250 1.00 95.75 72 ALA A O 1
ATOM 585 N N . HIS A 1 73 ? 9.073 0.669 -0.805 1.00 94.06 73 HIS A N 1
ATOM 586 C CA . HIS A 1 73 ? 10.208 0.727 -1.709 1.00 94.06 73 HIS A CA 1
ATOM 587 C C . HIS A 1 73 ? 11.530 0.707 -0.922 1.00 94.06 73 HIS A C 1
ATOM 589 O O . HIS A 1 73 ? 11.617 1.391 0.106 1.00 94.06 73 HIS A O 1
ATOM 595 N N . PRO A 1 74 ? 12.569 -0.026 -1.385 1.00 91.25 74 PRO A N 1
ATOM 596 C CA . PRO A 1 74 ? 13.860 -0.101 -0.691 1.00 91.25 74 PRO A CA 1
ATOM 597 C C . PRO A 1 74 ? 14.567 1.253 -0.562 1.00 91.25 74 PRO A C 1
ATOM 599 O O . PRO A 1 74 ? 15.280 1.503 0.410 1.00 91.25 74 PRO A O 1
ATOM 602 N N . ARG A 1 75 ? 14.367 2.144 -1.542 1.00 93.44 75 ARG A N 1
ATOM 603 C CA . ARG A 1 75 ? 14.912 3.506 -1.514 1.00 93.44 75 ARG A CA 1
ATOM 604 C C . ARG A 1 75 ? 14.086 4.386 -0.577 1.00 93.44 75 ARG A C 1
ATOM 606 O O . ARG A 1 75 ? 12.871 4.494 -0.730 1.00 93.44 75 ARG A O 1
ATOM 613 N N . ARG A 1 76 ? 14.741 5.026 0.391 1.00 90.50 76 ARG A N 1
ATOM 614 C CA . ARG A 1 76 ? 14.082 5.779 1.479 1.00 90.50 76 ARG A CA 1
ATOM 615 C C . ARG A 1 76 ? 13.537 7.134 1.037 1.00 90.50 76 ARG A C 1
ATOM 617 O O . ARG A 1 76 ? 12.630 7.677 1.662 1.00 90.50 76 ARG A O 1
ATOM 624 N N . GLU A 1 77 ? 14.116 7.688 -0.015 1.00 90.31 77 GLU A N 1
ATOM 625 C CA . GLU A 1 77 ? 13.736 8.945 -0.648 1.00 90.31 77 GLU A CA 1
ATOM 626 C C . GLU A 1 77 ? 12.520 8.801 -1.572 1.00 90.31 77 GLU A C 1
ATOM 628 O O . GLU A 1 77 ? 11.853 9.795 -1.872 1.00 90.31 77 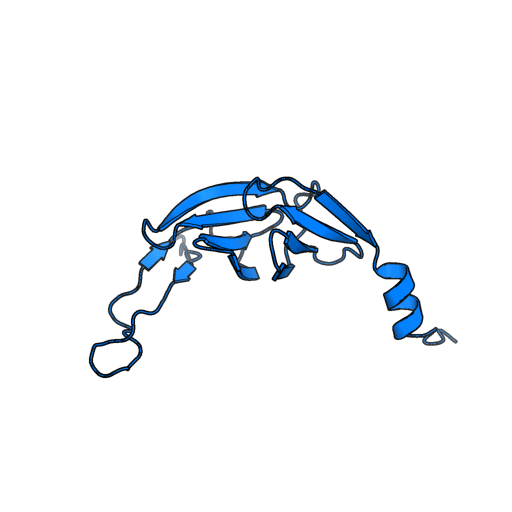GLU A O 1
ATOM 633 N N . SER A 1 78 ? 12.201 7.568 -1.981 1.00 93.69 78 SER A N 1
ATOM 634 C CA . SER A 1 78 ? 10.994 7.257 -2.740 1.00 93.69 78 SER A CA 1
ATOM 635 C C . SER A 1 78 ? 9.738 7.632 -1.955 1.00 93.69 78 SER A C 1
ATOM 637 O O . SER A 1 78 ? 9.693 7.590 -0.725 1.00 93.69 78 SER A O 1
ATOM 639 N N . GLN A 1 79 ? 8.684 7.999 -2.678 1.00 93.88 79 GLN A N 1
ATOM 640 C CA . GLN A 1 79 ? 7.418 8.405 -2.072 1.00 93.88 79 GLN A CA 1
ATOM 641 C C . GLN A 1 79 ? 6.284 7.581 -2.657 1.00 93.88 79 GLN A C 1
ATOM 643 O O . GLN A 1 79 ? 6.065 7.617 -3.865 1.00 93.88 79 GLN A O 1
ATOM 648 N N . VAL A 1 80 ? 5.538 6.886 -1.804 1.00 95.56 80 VAL A N 1
ATOM 649 C CA . VAL A 1 80 ? 4.277 6.251 -2.184 1.00 95.56 80 VAL A CA 1
ATOM 650 C C . VAL A 1 80 ? 3.336 7.333 -2.695 1.00 95.56 80 VAL A C 1
ATOM 652 O O . VAL A 1 80 ? 3.138 8.358 -2.037 1.00 95.56 80 VAL A O 1
ATOM 655 N N . ARG A 1 81 ? 2.777 7.126 -3.886 1.00 94.81 81 ARG A N 1
ATOM 656 C CA . ARG A 1 81 ? 1.983 8.140 -4.580 1.00 94.81 81 ARG A CA 1
ATOM 657 C C . ARG A 1 81 ? 0.506 7.794 -4.655 1.00 94.81 81 ARG A C 1
ATOM 659 O O . ARG A 1 81 ? -0.304 8.703 -4.480 1.00 94.81 81 ARG A O 1
ATOM 666 N N . GLN A 1 82 ? 0.169 6.533 -4.898 1.00 95.75 82 GLN A N 1
ATOM 667 C CA . GLN A 1 82 ? -1.212 6.073 -4.996 1.00 95.75 82 GLN A CA 1
ATOM 668 C C . GLN A 1 82 ? -1.336 4.611 -4.572 1.00 95.75 82 GLN A C 1
ATOM 670 O O . GLN A 1 82 ? -0.394 3.833 -4.732 1.00 95.75 82 GLN A O 1
ATOM 675 N N . LEU A 1 83 ? -2.521 4.273 -4.065 1.00 97.44 83 LEU A N 1
ATOM 676 C CA . LEU A 1 83 ? -2.961 2.920 -3.752 1.00 97.44 83 LEU A CA 1
ATOM 677 C C . LEU A 1 83 ? -4.215 2.606 -4.567 1.00 97.44 83 LEU A C 1
ATOM 679 O O . LEU A 1 83 ? -5.098 3.459 -4.677 1.00 97.44 83 LEU A O 1
ATOM 683 N N . ALA A 1 84 ? -4.296 1.400 -5.117 1.00 96.94 84 ALA A N 1
ATOM 684 C CA . ALA A 1 84 ? -5.498 0.876 -5.755 1.00 96.94 84 ALA A CA 1
ATOM 685 C C . ALA A 1 84 ? -5.698 -0.583 -5.333 1.00 96.94 84 ALA A C 1
ATOM 687 O O . ALA A 1 84 ? -4.835 -1.424 -5.573 1.00 96.94 84 ALA A O 1
ATOM 688 N N . TRP A 1 85 ? -6.818 -0.872 -4.678 1.00 97.44 85 TRP A N 1
ATOM 689 C CA . TRP A 1 85 ? -7.129 -2.197 -4.143 1.00 97.44 85 TRP A CA 1
ATOM 690 C C . TRP A 1 85 ? -8.162 -2.922 -5.008 1.00 97.44 85 TRP A C 1
ATOM 692 O O . TRP A 1 85 ? -9.152 -2.321 -5.424 1.00 97.44 85 TRP A O 1
ATOM 702 N N . ILE A 1 86 ? -7.919 -4.209 -5.267 1.00 95.12 86 ILE A N 1
ATOM 703 C CA . ILE A 1 86 ? -8.842 -5.129 -5.935 1.00 95.12 86 ILE A CA 1
ATOM 704 C C . ILE A 1 86 ? -8.585 -6.574 -5.478 1.00 95.12 86 ILE A C 1
ATOM 706 O O . ILE A 1 86 ? -7.450 -7.048 -5.507 1.00 95.12 86 ILE A O 1
ATOM 710 N N . GLY A 1 87 ? -9.640 -7.294 -5.079 1.00 95.81 87 GLY A N 1
ATOM 711 C CA . GLY A 1 87 ? -9.518 -8.669 -4.574 1.00 95.81 87 GLY A CA 1
ATOM 712 C C . GLY A 1 87 ? -8.555 -8.749 -3.385 1.00 95.81 87 GLY A C 1
ATOM 713 O O . GLY A 1 87 ? -8.669 -7.960 -2.452 1.00 95.81 87 GLY A O 1
ATOM 714 N N . ASP A 1 88 ? -7.564 -9.637 -3.460 1.00 96.81 88 ASP A N 1
ATOM 715 C CA . ASP A 1 88 ? -6.510 -9.767 -2.440 1.00 96.81 88 ASP A CA 1
ATOM 716 C C . ASP A 1 88 ? -5.242 -8.960 -2.777 1.00 96.81 88 ASP A C 1
ATOM 718 O O . ASP A 1 88 ? -4.200 -9.131 -2.144 1.00 96.81 88 ASP A O 1
ATOM 722 N N . GLY A 1 89 ? -5.306 -8.082 -3.782 1.00 97.62 89 GLY A N 1
ATOM 723 C CA . GLY A 1 89 ? -4.172 -7.325 -4.301 1.00 97.62 89 GLY A CA 1
ATOM 724 C C . GLY A 1 89 ? -4.297 -5.820 -4.078 1.00 97.62 89 GLY A C 1
ATOM 725 O O . GLY A 1 89 ? -5.318 -5.208 -4.388 1.00 97.62 89 GLY A O 1
ATOM 726 N N . VAL A 1 90 ? -3.227 -5.194 -3.593 1.00 98.38 90 VAL A N 1
ATOM 727 C CA . VAL A 1 90 ? -3.099 -3.736 -3.501 1.00 98.38 90 VAL A CA 1
ATOM 728 C C . VAL A 1 90 ? -1.942 -3.279 -4.378 1.00 98.38 90 VAL A C 1
ATOM 730 O O . VAL A 1 90 ? -0.779 -3.584 -4.110 1.00 98.38 90 VAL A O 1
ATOM 733 N N . TRP A 1 91 ? -2.265 -2.523 -5.422 1.00 98.00 91 TRP A N 1
ATOM 734 C CA . TRP A 1 91 ? -1.292 -1.870 -6.286 1.00 98.00 91 TRP A CA 1
ATOM 735 C C . TRP A 1 91 ? -0.801 -0.575 -5.657 1.00 98.00 91 TRP A C 1
ATOM 737 O O . TRP A 1 91 ? -1.591 0.258 -5.210 1.00 98.00 91 TRP A O 1
ATOM 747 N N . VAL A 1 92 ? 0.514 -0.395 -5.672 1.00 98.06 92 VAL A N 1
ATOM 748 C CA . VAL A 1 92 ? 1.211 0.760 -5.117 1.00 98.06 92 VAL A CA 1
ATOM 749 C C . VAL A 1 92 ? 2.045 1.401 -6.215 1.00 98.06 92 VAL A C 1
ATOM 751 O O . VAL A 1 92 ? 2.878 0.740 -6.836 1.00 98.06 92 VAL A O 1
ATOM 754 N N . SER A 1 93 ? 1.850 2.700 -6.436 1.00 96.94 93 SER A N 1
ATOM 755 C CA . SER A 1 93 ? 2.734 3.489 -7.297 1.00 96.94 93 SER A CA 1
ATOM 756 C C . SER A 1 93 ? 3.743 4.277 -6.472 1.00 96.94 93 SER A C 1
ATOM 758 O O . SER A 1 93 ? 3.423 4.827 -5.410 1.00 96.94 93 SER A O 1
ATOM 760 N N . ILE A 1 94 ? 4.970 4.359 -6.981 1.00 95.88 94 ILE A N 1
ATOM 761 C CA . ILE A 1 94 ? 6.062 5.117 -6.378 1.00 95.88 94 ILE A CA 1
ATOM 762 C C . ILE A 1 94 ? 6.349 6.351 -7.241 1.00 95.88 94 ILE A C 1
ATOM 764 O O . ILE A 1 94 ? 6.314 6.324 -8.468 1.00 95.88 94 ILE A O 1
ATOM 768 N N . ARG A 1 95 ? 6.572 7.496 -6.596 1.00 93.25 95 ARG A N 1
ATOM 769 C CA . ARG A 1 95 ? 6.888 8.757 -7.270 1.00 93.25 95 ARG A CA 1
ATOM 770 C C . ARG A 1 95 ? 8.200 8.622 -8.047 1.00 93.25 95 ARG A C 1
ATOM 772 O O . ARG A 1 95 ? 9.211 8.272 -7.450 1.00 93.25 95 ARG A O 1
ATOM 779 N N . LEU A 1 96 ? 8.172 9.051 -9.315 1.00 91.44 96 LEU A N 1
ATOM 780 C CA . LEU A 1 96 ? 9.314 9.006 -10.242 1.00 91.44 96 LEU A CA 1
ATOM 781 C C . LEU A 1 96 ? 9.853 7.584 -10.468 1.00 91.44 96 LEU A C 1
ATOM 783 O O . LEU A 1 96 ? 11.020 7.416 -10.800 1.00 91.44 96 LEU A O 1
ATOM 787 N N . ASP A 1 97 ? 8.996 6.584 -10.290 1.00 92.19 97 ASP A N 1
ATOM 788 C CA . ASP A 1 97 ? 9.276 5.190 -10.600 1.00 92.19 97 ASP A CA 1
ATOM 789 C C . ASP A 1 97 ? 8.287 4.731 -11.676 1.00 92.19 97 ASP A C 1
ATOM 791 O O . ASP A 1 97 ? 7.100 5.072 -11.618 1.00 92.19 97 ASP A O 1
ATOM 795 N N . SER A 1 98 ? 8.776 3.999 -12.671 1.00 91.50 98 SER A N 1
ATOM 796 C CA . SER A 1 98 ? 7.964 3.379 -13.720 1.00 91.50 98 SER A CA 1
ATOM 797 C C . SER A 1 98 ? 7.456 1.993 -13.325 1.00 91.50 98 SER A C 1
ATOM 799 O O . SER A 1 98 ? 6.739 1.371 -14.098 1.00 91.50 98 SER A O 1
ATOM 801 N N . THR A 1 99 ? 7.768 1.510 -12.125 1.00 94.44 99 THR A N 1
ATOM 802 C CA . THR A 1 99 ? 7.329 0.201 -11.645 1.00 94.44 99 THR A CA 1
ATOM 803 C C . THR A 1 99 ? 6.131 0.327 -10.707 1.00 94.44 99 THR A C 1
ATOM 805 O O . THR A 1 99 ? 6.181 1.003 -9.675 1.00 94.44 99 THR A O 1
ATOM 808 N N . LEU A 1 100 ? 5.040 -0.368 -11.031 1.00 96.56 100 LEU A N 1
ATOM 809 C CA . LEU A 1 100 ? 3.934 -0.612 -10.108 1.00 96.56 100 LEU A CA 1
ATOM 810 C C . LEU A 1 100 ? 4.238 -1.844 -9.259 1.00 96.56 100 LEU A C 1
ATOM 812 O O . LEU A 1 100 ? 4.633 -2.879 -9.788 1.00 96.56 100 LEU A O 1
ATOM 816 N N . ARG A 1 101 ? 4.010 -1.747 -7.949 1.00 97.75 101 ARG A N 1
ATOM 817 C CA . ARG A 1 101 ? 4.287 -2.831 -6.998 1.00 97.75 101 ARG A CA 1
ATOM 818 C C . ARG A 1 101 ? 2.977 -3.408 -6.472 1.00 97.75 101 ARG A C 1
ATOM 820 O O . ARG A 1 101 ? 2.142 -2.657 -5.967 1.00 97.75 101 ARG A O 1
ATOM 827 N N . LEU A 1 102 ? 2.795 -4.719 -6.570 1.00 98.19 102 LEU A N 1
ATOM 828 C CA . LEU A 1 102 ? 1.634 -5.439 -6.051 1.00 98.19 102 LEU A CA 1
ATOM 829 C C . LEU A 1 102 ? 1.950 -6.035 -4.682 1.00 98.19 102 LEU A C 1
ATOM 831 O O . LEU A 1 102 ? 2.937 -6.755 -4.521 1.00 98.19 102 LEU A O 1
ATOM 835 N N . TYR A 1 103 ? 1.075 -5.779 -3.715 1.00 98.44 103 TYR A N 1
ATOM 836 C CA . TYR A 1 103 ? 1.134 -6.361 -2.380 1.00 98.44 103 TYR A CA 1
ATOM 837 C C . TYR A 1 103 ? -0.113 -7.184 -2.091 1.00 98.44 103 TYR A C 1
ATOM 839 O O . TYR A 1 103 ? -1.214 -6.825 -2.502 1.00 98.44 103 TYR A O 1
ATOM 847 N N . HIS A 1 104 ? 0.053 -8.260 -1.332 1.00 98.12 104 HIS A N 1
ATOM 848 C CA . HIS A 1 104 ? -1.061 -9.040 -0.819 1.00 98.12 104 HIS A CA 1
ATOM 849 C C . HIS A 1 104 ? -1.780 -8.267 0.297 1.00 98.12 104 HIS A C 1
ATOM 851 O O . HIS A 1 104 ? -1.152 -7.848 1.271 1.00 98.12 104 HIS A O 1
ATOM 857 N N . ALA A 1 105 ? -3.101 -8.131 0.209 1.00 97.50 105 ALA A N 1
ATOM 858 C CA . ALA A 1 105 ? -3.917 -7.320 1.113 1.00 97.50 105 ALA A CA 1
ATOM 859 C C . ALA A 1 105 ? -3.900 -7.819 2.572 1.00 97.50 105 ALA A C 1
ATOM 861 O O . ALA A 1 105 ? -3.888 -7.020 3.503 1.00 97.50 105 ALA A O 1
ATOM 862 N N . LEU A 1 106 ? -3.865 -9.141 2.779 1.00 96.06 106 LEU A N 1
ATOM 863 C CA . LEU A 1 106 ? -3.852 -9.747 4.119 1.00 96.06 106 LEU A CA 1
ATOM 864 C C . LEU A 1 106 ? -2.444 -10.011 4.683 1.00 96.06 106 LEU A C 1
ATOM 866 O O . LEU A 1 106 ? -2.168 -9.690 5.839 1.00 96.06 106 LEU A O 1
ATOM 870 N N . THR A 1 107 ? -1.540 -10.604 3.895 1.00 97.12 107 THR A N 1
ATOM 871 C CA . THR A 1 107 ? -0.192 -10.970 4.372 1.00 97.12 107 THR A CA 1
ATOM 872 C C . THR A 1 107 ? 0.806 -9.816 4.281 1.00 97.12 107 THR A C 1
ATOM 874 O O . THR A 1 107 ? 1.867 -9.882 4.902 1.00 97.12 107 THR A O 1
ATOM 877 N N . HIS A 1 108 ? 0.470 -8.746 3.549 1.00 97.31 108 HIS A N 1
ATOM 878 C CA . HIS A 1 108 ? 1.337 -7.596 3.262 1.00 97.31 108 HIS A CA 1
ATOM 879 C C . HIS A 1 108 ? 2.618 -7.965 2.501 1.00 97.31 108 HIS A C 1
ATOM 881 O O . HIS A 1 108 ? 3.558 -7.171 2.439 1.00 97.31 108 HIS A O 1
ATOM 887 N N . GLN A 1 109 ? 2.682 -9.175 1.941 1.00 97.69 109 GLN A N 1
ATOM 888 C CA . GLN A 1 109 ? 3.825 -9.619 1.158 1.00 97.69 109 GLN A CA 1
ATOM 889 C C . GLN A 1 109 ? 3.851 -8.896 -0.182 1.00 97.69 109 GLN A C 1
ATOM 891 O O . GLN A 1 109 ? 2.815 -8.702 -0.816 1.00 97.69 109 GLN A O 1
ATOM 896 N N . HIS A 1 110 ? 5.049 -8.509 -0.610 1.00 97.75 110 HIS A N 1
ATOM 897 C CA . HIS A 1 110 ? 5.280 -8.105 -1.989 1.00 97.75 110 HIS A CA 1
ATOM 898 C C . HIS A 1 110 ? 5.101 -9.328 -2.890 1.00 97.75 110 HIS A C 1
ATOM 900 O O . HIS A 1 110 ? 5.657 -10.386 -2.605 1.00 97.75 110 HIS A O 1
ATOM 906 N N . LEU A 1 111 ? 4.284 -9.183 -3.929 1.00 97.56 111 LEU A N 1
ATOM 907 C CA . LEU A 1 111 ? 3.941 -10.266 -4.847 1.00 97.56 111 LEU A CA 1
ATOM 908 C C . LEU A 1 111 ? 4.613 -10.082 -6.203 1.00 97.56 111 LEU A C 1
ATOM 910 O O . LEU A 1 111 ? 5.108 -11.045 -6.781 1.00 97.56 111 LEU A O 1
ATOM 914 N N . GLN A 1 112 ? 4.601 -8.857 -6.731 1.00 97.06 112 GLN A N 1
ATOM 915 C CA . GLN A 1 112 ? 5.046 -8.601 -8.095 1.00 97.06 112 GLN A CA 1
ATOM 916 C C . GLN A 1 112 ? 5.420 -7.137 -8.316 1.00 97.06 112 GLN A C 1
ATOM 918 O O . GLN A 1 112 ? 4.858 -6.240 -7.691 1.00 97.06 112 GLN A O 1
ATOM 923 N N . ASP A 1 113 ? 6.330 -6.918 -9.261 1.00 96.69 113 ASP A N 1
ATOM 924 C CA . ASP A 1 113 ? 6.648 -5.623 -9.852 1.00 96.69 113 ASP A CA 1
ATOM 925 C C . ASP A 1 113 ? 6.273 -5.638 -11.346 1.00 96.69 113 ASP A C 1
ATOM 927 O O . ASP A 1 113 ? 6.553 -6.608 -12.053 1.00 96.69 113 ASP A O 1
ATOM 931 N N . VAL A 1 114 ? 5.609 -4.582 -11.820 1.00 96.06 114 VAL A N 1
ATOM 932 C CA . VAL A 1 114 ? 5.198 -4.407 -13.222 1.00 96.06 114 VAL A CA 1
ATOM 933 C C . VAL A 1 114 ? 5.765 -3.098 -13.746 1.00 96.06 114 VAL A C 1
ATOM 935 O O . VAL A 1 114 ? 5.363 -2.027 -13.293 1.00 96.06 114 VAL A O 1
ATOM 938 N N . ASP A 1 115 ? 6.666 -3.184 -14.720 1.00 93.50 115 ASP A N 1
ATOM 939 C CA . ASP A 1 115 ? 7.198 -2.015 -15.416 1.00 93.50 115 ASP A CA 1
ATOM 940 C C . ASP A 1 115 ? 6.181 -1.482 -16.435 1.00 93.50 115 ASP A C 1
ATOM 942 O O . ASP A 1 115 ? 5.733 -2.193 -17.343 1.00 93.50 115 ASP A O 1
ATOM 946 N N . ILE A 1 116 ? 5.799 -0.217 -16.266 1.00 90.69 116 ILE A N 1
ATOM 947 C CA . ILE A 1 116 ? 4.874 0.484 -17.152 1.00 90.69 116 ILE A CA 1
ATOM 948 C C . ILE A 1 116 ? 5.581 1.406 -18.156 1.00 90.69 116 ILE A C 1
ATOM 950 O O . ILE A 1 116 ? 4.913 1.938 -19.045 1.00 90.69 116 ILE A O 1
ATOM 954 N N . GLU A 1 117 ? 6.907 1.574 -18.086 1.00 89.62 117 GLU A N 1
ATOM 955 C CA . GLU A 1 117 ? 7.687 2.422 -19.002 1.00 89.62 117 GLU A CA 1
ATOM 956 C C . GLU A 1 117 ? 7.460 2.094 -20.490 1.00 89.62 117 GLU A C 1
ATOM 958 O O . GLU A 1 117 ? 7.216 3.029 -21.271 1.00 89.62 117 GLU A O 1
ATOM 963 N N . PRO A 1 118 ? 7.427 0.812 -20.919 1.00 84.44 118 PRO A N 1
ATOM 964 C CA . PRO A 1 118 ? 7.189 0.476 -22.323 1.00 84.44 118 PRO A CA 1
ATOM 965 C C . PRO A 1 118 ? 5.801 0.921 -22.807 1.00 84.44 118 PRO A C 1
ATOM 967 O O . PRO A 1 118 ? 5.635 1.374 -23.943 1.00 84.44 118 PRO A O 1
ATOM 970 N N . TYR A 1 119 ? 4.793 0.836 -21.935 1.00 80.44 119 TYR A N 1
ATOM 971 C CA . TYR A 1 119 ? 3.414 1.215 -22.244 1.00 80.44 119 TYR A CA 1
ATOM 972 C C . TYR A 1 119 ? 3.244 2.732 -22.284 1.00 80.44 119 TYR A C 1
ATOM 974 O O . TYR A 1 119 ? 2.604 3.256 -23.195 1.00 80.44 119 TYR A O 1
ATOM 982 N N . VAL A 1 120 ? 3.850 3.443 -21.330 1.00 76.31 120 VAL A N 1
ATOM 983 C CA . VAL A 1 120 ? 3.843 4.910 -21.267 1.00 76.31 120 VAL A CA 1
ATOM 984 C C . VAL A 1 120 ? 4.527 5.501 -22.499 1.00 76.31 120 VAL A C 1
ATOM 986 O O . VAL A 1 120 ? 3.967 6.393 -23.135 1.00 76.31 120 VAL A O 1
ATOM 989 N N . SER A 1 121 ? 5.680 4.958 -22.897 1.00 79.94 121 SER A N 1
ATOM 990 C CA . SER A 1 121 ? 6.407 5.385 -24.102 1.00 79.94 121 SER A CA 1
ATOM 991 C C . SER A 1 121 ? 5.576 5.210 -25.376 1.00 79.94 121 SER A C 1
ATOM 993 O O . SER A 1 121 ? 5.594 6.062 -26.265 1.00 79.94 121 SER A O 1
ATOM 995 N N . LYS A 1 122 ? 4.787 4.131 -25.456 1.00 72.06 122 LYS A N 1
ATOM 996 C CA . LYS A 1 122 ? 3.859 3.893 -26.568 1.00 72.06 122 LYS A CA 1
ATOM 997 C C . LYS A 1 122 ? 2.656 4.842 -26.537 1.00 72.06 122 LYS A C 1
ATOM 999 O O . LYS A 1 122 ? 2.261 5.340 -27.586 1.00 72.06 122 LYS A O 1
ATOM 1004 N N . MET A 1 123 ? 2.086 5.102 -25.359 1.00 74.88 123 MET A N 1
ATOM 1005 C CA . MET A 1 123 ? 0.903 5.960 -25.201 1.00 74.88 123 MET A CA 1
ATOM 1006 C C . MET A 1 123 ? 1.200 7.450 -25.385 1.00 74.88 123 MET A C 1
ATOM 1008 O O . MET A 1 123 ? 0.353 8.181 -25.889 1.00 74.88 123 MET A O 1
ATOM 1012 N N . LEU A 1 124 ? 2.391 7.908 -25.002 1.00 68.44 124 LEU A N 1
ATOM 1013 C CA . LEU A 1 124 ? 2.801 9.300 -25.192 1.00 68.44 124 LEU A CA 1
ATOM 1014 C C . LEU A 1 124 ? 3.373 9.570 -26.588 1.00 68.44 124 LEU A C 1
ATOM 1016 O O . LEU A 1 124 ? 3.536 10.737 -26.952 1.00 68.44 124 LEU A O 1
ATOM 1020 N N . GLY A 1 125 ? 3.632 8.512 -27.367 1.00 54.59 125 GLY A N 1
ATOM 1021 C CA . GLY A 1 125 ? 4.317 8.576 -28.651 1.00 54.59 125 GLY A CA 1
ATOM 1022 C C . GLY A 1 125 ? 5.730 9.149 -28.509 1.00 54.59 125 GLY A C 1
ATOM 1023 O O . GLY A 1 125 ? 6.079 9.810 -27.532 1.00 54.59 125 GLY A O 1
ATOM 1024 N N . ARG A 1 126 ? 6.572 8.969 -29.525 1.00 56.09 126 ARG A N 1
ATOM 1025 C CA . ARG A 1 126 ? 7.677 9.909 -29.741 1.00 56.09 126 ARG A CA 1
ATOM 1026 C C . ARG A 1 126 ? 7.059 11.305 -29.883 1.00 56.09 126 ARG A C 1
ATOM 1028 O O . ARG A 1 126 ? 6.666 11.696 -30.977 1.00 56.09 126 ARG A O 1
ATOM 1035 N N . LYS A 1 127 ? 6.957 12.078 -28.800 1.00 48.38 127 LYS A N 1
ATOM 1036 C CA . LYS A 1 127 ? 6.973 13.532 -28.932 1.00 48.38 127 LYS A CA 1
ATOM 1037 C C . LYS A 1 127 ? 8.376 13.858 -29.404 1.00 48.38 127 LYS A C 1
ATOM 1039 O O . LYS A 1 127 ? 9.318 13.847 -28.620 1.00 48.38 127 LYS A O 1
ATOM 1044 N N . ASN A 1 128 ? 8.485 13.986 -30.722 1.00 47.62 128 ASN A N 1
ATOM 1045 C CA . ASN A 1 128 ? 9.673 14.390 -31.445 1.00 47.62 128 ASN A CA 1
ATOM 1046 C C . ASN A 1 128 ? 10.368 15.524 -30.684 1.00 47.62 128 ASN A C 1
ATOM 1048 O O . ASN A 1 128 ? 9.849 16.634 -30.607 1.00 47.62 128 ASN A O 1
ATOM 1052 N N . LEU A 1 129 ? 11.529 15.217 -30.111 1.00 49.72 129 LEU A N 1
ATOM 1053 C CA . LEU A 1 129 ? 12.581 16.202 -29.931 1.00 49.72 129 LEU A CA 1
ATOM 1054 C C . LEU A 1 129 ? 13.263 16.301 -31.296 1.00 49.72 129 LEU A C 1
ATOM 1056 O O . LEU A 1 129 ? 14.197 15.554 -31.585 1.00 49.72 129 LEU A O 1
ATOM 1060 N N . SER A 1 130 ? 12.687 17.130 -32.162 1.00 40.38 130 SER A N 1
ATOM 1061 C CA . SER A 1 130 ? 13.376 17.732 -33.304 1.00 40.38 130 SER A CA 1
ATOM 1062 C C . SER A 1 130 ? 13.617 19.192 -32.979 1.00 40.38 130 SER A C 1
ATOM 1064 O O . SER A 1 130 ? 12.609 19.831 -32.593 1.00 40.38 130 SER A O 1
#

InterPro domains:
  IPR015943 WD40/YVTN repeat-like-containing domain superfamily [G3DSA:2.130.10.10] (6-124)
  IPR036322 WD40-repeat-containing domain superfamily [SSF50978] (12-111)
  IPR039911 JNK-interacting protein 3/4 [PTHR13886] (17-129)

pLDDT: mean 80.9, std 19.28, range [23.31, 98.44]

Organism: NCBI:txid62062

Secondary structure (DSSP, 8-state):
-------EEEE--PBPTTSSB-SSS-EEEE-S-TTS---EEEEETTEEEEEETTEEEEEETTTTEEEEEEESSSSTT--EEEEEEETTEEEEEETT-SEEEEEETTT--EEEEEE-HHHHHHHH------

Foldseek 3Di:
DDDQPFAWDWDDDDQDPVRHGDPPDTDTAGPDGRPWYFQEWDDQPQWIWTWTQQKIFTARPVVRDGPDMDGVDPDRRKTWHYWDDDDQWIWTDIPPAQWIWIAGSPVRDTDDIDGCVVVVCVVVDPPDPD

Sequence (130 aa):
MHVSVRVHVRVCVSLSPDGQWDLSNYHLMDLGRPHHSIRCMAMVHDKVWCGYKNKIHVIQPKSMQIEKSFDAHPRRESQVRQLAWIGDGVWVSIRLDSTLRLYHALTHQHLQDVDIEPYVSKMLGRKNLS